Protein AF-A0A820QCR2-F1 (afdb_monomer_lite)

Radius of gyration: 11.64 Å; chains: 1; bounding box: 24×16×35 Å

pLDDT: mean 76.92, std 6.24, range [55.03, 87.12]

Sequence (42 aa):
SGVPVAVVSFTSIGVAVVSFSDGSVTVVSFSGVPVAVVSFTS

Structure (mmCIF, N/CA/C/O backbone):
data_AF-A0A820QCR2-F1
#
_entry.id   AF-A0A820QCR2-F1
#
loop_
_atom_site.group_PDB
_atom_site.id
_atom_site.type_symbol
_atom_site.label_atom_id
_atom_site.label_alt_id
_atom_site.label_comp_id
_atom_site.label_asym_id
_atom_site.label_entity_id
_atom_site.label_seq_id
_atom_site.pdbx_PDB_ins_code
_atom_site.Cartn_x
_atom_site.Cartn_y
_atom_site.Cartn_z
_atom_site.occupancy
_atom_site.B_iso_or_equiv
_atom_site.auth_seq_id
_atom_site.auth_comp_id
_atom_site.auth_asym_id
_atom_site.auth_atom_id
_atom_site.pdbx_PDB_model_num
ATOM 1 N N . SER A 1 1 ? 10.895 1.446 -25.546 1.00 55.03 1 SER A N 1
ATOM 2 C CA . SER A 1 1 ? 11.057 0.939 -24.170 1.00 55.03 1 SER A CA 1
ATOM 3 C C . SER A 1 1 ? 10.572 2.018 -23.219 1.00 55.03 1 SER A C 1
ATOM 5 O O . SER A 1 1 ? 11.221 3.046 -23.099 1.00 55.03 1 SER A O 1
ATOM 7 N N . GLY A 1 2 ? 9.377 1.858 -22.649 1.00 69.62 2 GLY A N 1
ATOM 8 C CA . GLY A 1 2 ? 8.848 2.794 -21.653 1.00 69.62 2 GLY A CA 1
ATOM 9 C C . GLY A 1 2 ? 9.102 2.250 -20.255 1.00 69.62 2 GLY A C 1
ATOM 10 O O . GLY A 1 2 ? 8.970 1.0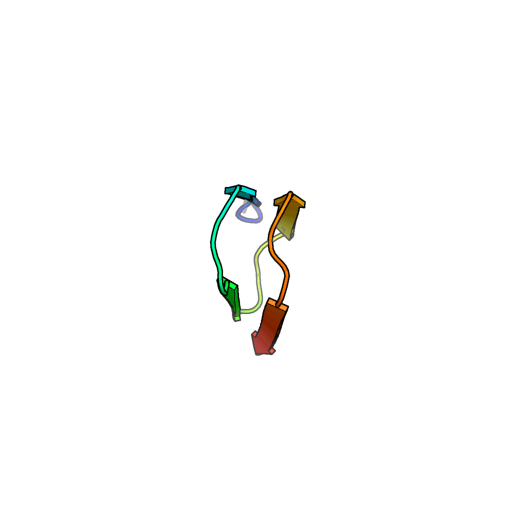46 -20.049 1.00 69.62 2 GLY A O 1
ATOM 11 N N . VAL A 1 3 ? 9.475 3.118 -19.319 1.00 67.69 3 VAL A N 1
ATOM 12 C CA . VAL A 1 3 ? 9.493 2.767 -17.896 1.00 67.69 3 VAL A CA 1
ATOM 13 C C . VAL A 1 3 ? 8.039 2.773 -17.404 1.00 67.69 3 VAL A C 1
ATOM 15 O O . VAL A 1 3 ? 7.361 3.785 -17.605 1.00 67.69 3 VAL A O 1
ATOM 18 N N . PRO A 1 4 ? 7.522 1.683 -16.814 1.00 72.06 4 PRO A N 1
ATOM 19 C CA . PRO A 1 4 ? 6.182 1.672 -16.238 1.00 72.06 4 PRO A CA 1
ATOM 20 C C . PRO A 1 4 ? 6.080 2.671 -15.075 1.00 72.06 4 PRO A C 1
ATOM 22 O O . PRO A 1 4 ? 6.967 2.749 -14.221 1.00 72.06 4 PRO A O 1
ATOM 25 N N . VAL A 1 5 ? 4.990 3.445 -15.056 1.00 77.69 5 VAL A N 1
ATOM 26 C CA . VAL A 1 5 ? 4.695 4.442 -14.017 1.00 77.69 5 VAL A CA 1
ATOM 27 C C . VAL A 1 5 ? 3.380 4.089 -13.334 1.00 77.69 5 VAL A C 1
ATOM 29 O O . VAL A 1 5 ? 2.369 3.893 -14.010 1.00 77.69 5 VAL A O 1
ATOM 32 N N . ALA A 1 6 ? 3.388 4.044 -12.003 1.00 76.56 6 ALA A N 1
ATOM 33 C CA . ALA A 1 6 ? 2.200 3.802 -11.190 1.00 76.56 6 ALA A CA 1
ATOM 34 C C . ALA A 1 6 ? 2.000 4.918 -10.152 1.00 76.56 6 ALA A C 1
ATOM 36 O O . ALA A 1 6 ? 2.959 5.433 -9.573 1.00 76.56 6 ALA A O 1
ATOM 37 N N . VAL A 1 7 ? 0.739 5.280 -9.903 1.00 79.25 7 VAL A N 1
ATOM 38 C CA . VAL A 1 7 ? 0.342 6.244 -8.866 1.00 79.25 7 VAL A CA 1
ATOM 39 C C . VAL A 1 7 ? -0.687 5.578 -7.963 1.00 79.25 7 VAL A C 1
ATOM 41 O O . VAL A 1 7 ? -1.707 5.092 -8.451 1.00 79.25 7 VAL A O 1
ATOM 44 N N . VAL A 1 8 ? -0.416 5.546 -6.657 1.00 81.06 8 VAL A N 1
ATOM 45 C CA . VAL A 1 8 ? -1.276 4.885 -5.664 1.00 81.06 8 VAL A CA 1
ATOM 46 C C . VAL A 1 8 ? -1.565 5.835 -4.504 1.00 81.06 8 VAL A C 1
ATOM 48 O O . VAL A 1 8 ? -0.655 6.468 -3.968 1.00 81.06 8 VAL A O 1
ATOM 51 N N . SER A 1 9 ? -2.831 5.903 -4.090 1.00 80.56 9 SER A N 1
ATOM 52 C CA . SER A 1 9 ? -3.283 6.750 -2.982 1.00 80.56 9 SER A CA 1
ATOM 53 C C . SER A 1 9 ? -4.057 5.932 -1.959 1.00 80.56 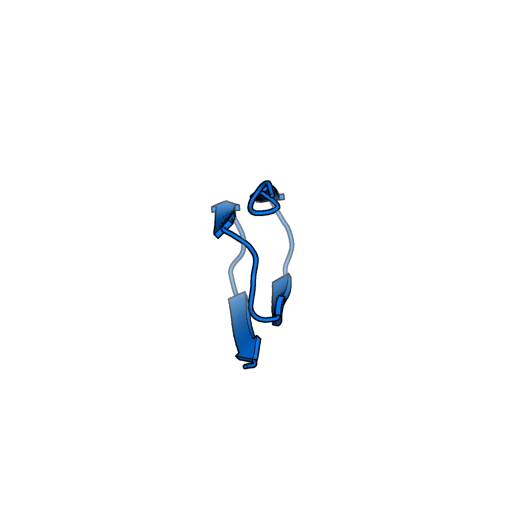9 SER A C 1
ATOM 55 O O . SER A 1 9 ? -5.010 5.237 -2.309 1.00 80.56 9 SER A O 1
ATOM 57 N N . PHE A 1 10 ? -3.676 6.059 -0.690 1.00 83.56 10 PHE A N 1
ATOM 58 C CA . PHE A 1 10 ? -4.367 5.434 0.436 1.00 83.56 10 PHE A CA 1
ATOM 59 C C . PHE A 1 10 ? -4.970 6.505 1.342 1.00 83.56 10 PHE A C 1
ATOM 61 O O . PHE A 1 10 ? -4.270 7.420 1.785 1.00 83.56 10 PHE A O 1
ATOM 68 N N . THR A 1 11 ? -6.263 6.377 1.642 1.00 84.56 11 THR A N 1
ATOM 69 C CA . THR A 1 11 ? -7.001 7.331 2.479 1.00 84.56 11 THR A CA 1
ATOM 70 C C . THR A 1 11 ? -7.828 6.619 3.538 1.00 84.56 11 THR A C 1
ATOM 72 O O . THR A 1 11 ? -8.597 5.720 3.201 1.00 84.56 11 THR A O 1
ATOM 75 N N . SER A 1 12 ? -7.719 7.058 4.795 1.00 80.75 12 SER A N 1
ATOM 76 C CA . SER A 1 12 ? -8.579 6.600 5.903 1.00 80.75 12 SER A CA 1
ATOM 77 C C . SER A 1 12 ? -8.536 5.085 6.158 1.00 80.75 12 SER A C 1
ATOM 79 O O . SER A 1 12 ? -9.544 4.477 6.512 1.00 80.75 12 SER A O 1
ATOM 81 N N . ILE A 1 13 ? -7.365 4.469 5.985 1.00 78.69 13 ILE A N 1
ATOM 82 C CA . ILE A 1 13 ? -7.138 3.039 6.235 1.00 78.69 13 ILE A CA 1
ATOM 83 C C . ILE A 1 13 ? -6.286 2.895 7.495 1.00 78.69 13 ILE A C 1
ATOM 85 O O . ILE A 1 13 ? -5.315 3.626 7.662 1.00 78.69 13 ILE A O 1
ATOM 89 N N . GLY A 1 14 ? -6.623 1.941 8.368 1.00 75.69 14 GLY A N 1
ATOM 90 C CA . GLY A 1 14 ? -5.882 1.709 9.613 1.00 75.69 14 GLY A CA 1
ATOM 91 C C . GLY A 1 14 ? -4.428 1.273 9.400 1.00 75.69 14 GLY A C 1
ATOM 92 O O . GLY A 1 14 ? -3.555 1.688 10.153 1.00 75.69 14 GLY A O 1
ATOM 93 N N . VAL A 1 15 ? -4.150 0.472 8.366 1.00 79.81 15 VAL A N 1
ATOM 94 C CA . VAL A 1 15 ? -2.795 0.030 8.002 1.00 79.81 15 VAL A CA 1
ATOM 95 C C . VAL A 1 15 ? -2.694 -0.108 6.486 1.00 79.81 15 VAL A C 1
ATOM 97 O O . VAL A 1 15 ? -3.599 -0.663 5.862 1.00 79.81 15 VAL A O 1
ATOM 100 N N . ALA A 1 16 ? -1.587 0.349 5.901 1.00 81.19 16 ALA A N 1
ATOM 101 C CA . ALA A 1 16 ? -1.258 0.111 4.497 1.00 81.19 16 ALA A CA 1
ATOM 102 C C . ALA A 1 16 ? 0.085 -0.623 4.360 1.00 81.19 16 ALA A C 1
ATOM 104 O O . ALA A 1 16 ? 1.072 -0.250 4.998 1.00 81.19 16 ALA A O 1
ATOM 105 N N . VAL A 1 17 ? 0.120 -1.652 3.510 1.00 77.56 17 VAL A N 1
ATOM 106 C CA . VAL A 1 17 ? 1.335 -2.407 3.168 1.00 77.56 17 VAL A CA 1
ATOM 107 C C . VAL A 1 17 ? 1.536 -2.332 1.663 1.00 77.56 17 VAL A C 1
ATOM 109 O O . VAL A 1 17 ? 0.634 -2.685 0.904 1.00 77.56 17 VAL A O 1
ATOM 112 N N . VAL A 1 18 ? 2.706 -1.859 1.236 1.00 78.00 18 VAL A N 1
ATOM 113 C CA . VAL A 1 18 ? 3.025 -1.653 -0.182 1.00 78.00 18 VAL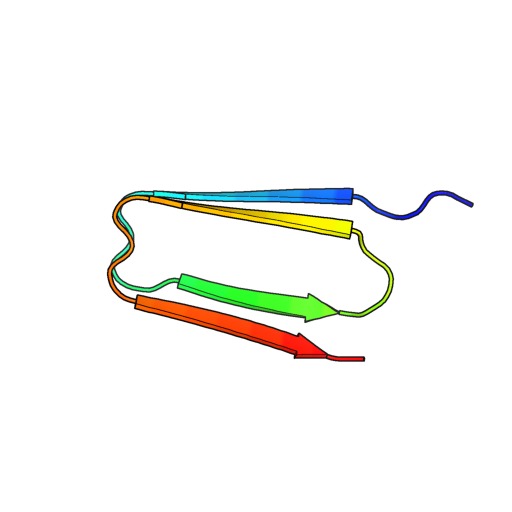 A CA 1
ATOM 114 C C . VAL A 1 18 ? 4.397 -2.240 -0.493 1.00 78.00 18 VAL A C 1
ATOM 116 O O . VAL A 1 18 ? 5.361 -1.980 0.227 1.00 78.00 18 VAL A O 1
ATOM 119 N N . SER A 1 19 ? 4.478 -3.020 -1.573 1.00 75.81 19 SER A N 1
ATOM 120 C CA . SER A 1 19 ? 5.721 -3.619 -2.060 1.00 75.81 19 SER A CA 1
ATOM 121 C C . SER A 1 19 ? 5.989 -3.178 -3.492 1.00 75.81 19 SER A C 1
ATOM 123 O O . SER A 1 19 ? 5.100 -3.276 -4.342 1.00 75.81 19 SER A O 1
ATOM 125 N N . PHE A 1 20 ? 7.207 -2.709 -3.751 1.00 78.69 20 PHE A N 1
ATOM 126 C CA . PHE A 1 20 ? 7.667 -2.349 -5.087 1.00 78.69 20 PHE A CA 1
ATOM 127 C C . PHE A 1 20 ? 8.770 -3.301 -5.542 1.00 78.69 20 PHE A C 1
ATOM 129 O O . PHE A 1 20 ? 9.713 -3.587 -4.796 1.00 78.69 20 PHE A O 1
ATOM 136 N N . SER A 1 21 ? 8.658 -3.749 -6.789 1.00 72.56 21 SER A N 1
ATOM 137 C CA . SER A 1 21 ? 9.721 -4.454 -7.503 1.00 72.56 21 SER A CA 1
ATOM 138 C C . SER A 1 21 ? 10.441 -3.495 -8.451 1.00 72.56 21 SER A C 1
ATOM 140 O O . SER A 1 21 ? 9.835 -2.540 -8.952 1.00 72.56 21 SER A O 1
ATOM 142 N N . ASP A 1 22 ? 11.732 -3.750 -8.660 1.00 73.06 22 ASP A N 1
ATOM 143 C CA . ASP A 1 22 ? 12.605 -3.021 -9.583 1.00 73.06 22 ASP A CA 1
ATOM 144 C C . ASP A 1 22 ? 11.967 -2.786 -10.970 1.00 73.06 22 ASP A C 1
ATOM 146 O O . ASP A 1 22 ? 11.177 -3.586 -11.476 1.00 73.06 22 ASP A O 1
ATOM 150 N N . GLY A 1 23 ? 12.307 -1.644 -11.574 1.00 64.94 23 GLY A N 1
ATOM 151 C CA . GLY A 1 23 ? 11.935 -1.300 -12.947 1.00 64.94 23 GLY A CA 1
ATOM 152 C C . GLY A 1 23 ? 10.774 -0.316 -13.119 1.00 64.94 23 GLY A C 1
ATOM 153 O O . GLY A 1 23 ? 10.485 0.054 -14.256 1.00 64.94 23 GLY A O 1
ATOM 154 N N . SER A 1 24 ? 10.132 0.152 -12.039 1.00 67.62 24 SER A N 1
ATOM 155 C CA . SER A 1 24 ? 8.983 1.078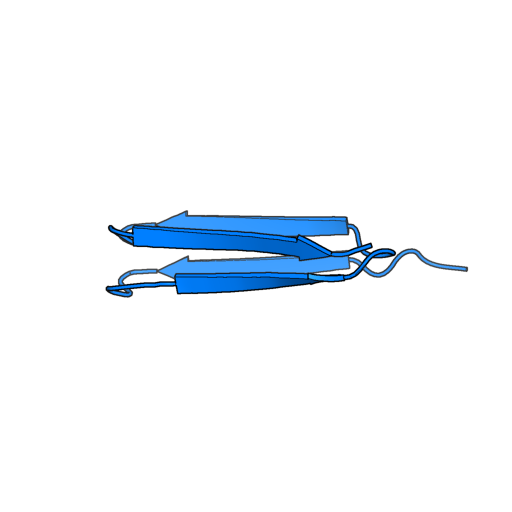 -12.114 1.00 67.62 24 SER A CA 1
ATOM 156 C C . SER A 1 24 ? 9.212 2.373 -11.334 1.00 67.62 24 SER A C 1
ATOM 158 O O . SER A 1 24 ? 9.642 2.338 -10.181 1.00 67.62 24 SER A O 1
ATOM 160 N N . VAL A 1 25 ? 8.836 3.523 -11.904 1.00 69.38 25 VAL A N 1
ATOM 161 C CA . VAL A 1 25 ? 8.711 4.769 -11.125 1.00 69.38 25 VAL A CA 1
ATOM 162 C C . VAL A 1 25 ? 7.348 4.752 -10.441 1.00 69.38 25 VAL A C 1
ATOM 164 O O . VAL A 1 25 ? 6.319 4.756 -11.116 1.00 69.38 25 VAL A O 1
ATOM 167 N N . THR A 1 26 ? 7.327 4.742 -9.107 1.00 72.62 26 THR A N 1
ATOM 168 C CA . THR A 1 26 ? 6.071 4.696 -8.347 1.00 72.62 26 THR A CA 1
ATOM 169 C C . THR A 1 26 ? 5.962 5.869 -7.386 1.00 72.62 26 THR A C 1
ATOM 171 O O . THR A 1 26 ? 6.871 6.118 -6.597 1.00 72.62 26 THR A O 1
ATOM 174 N N . VAL A 1 27 ? 4.838 6.585 -7.444 1.00 76.12 27 VAL A N 1
ATOM 175 C CA . VAL A 1 27 ? 4.507 7.671 -6.511 1.00 76.12 27 VAL A CA 1
ATOM 176 C C . VAL A 1 27 ? 3.387 7.197 -5.597 1.00 76.12 27 VAL A C 1
ATOM 178 O O . VAL A 1 27 ? 2.336 6.769 -6.079 1.00 76.12 27 VAL A O 1
ATOM 181 N N . VAL A 1 28 ? 3.600 7.288 -4.281 1.00 80.50 28 VAL A N 1
ATOM 182 C CA . VAL A 1 28 ? 2.606 6.875 -3.282 1.00 80.50 28 VAL A CA 1
ATOM 183 C C . VAL A 1 28 ? 2.292 7.994 -2.308 1.00 80.50 28 VAL A C 1
ATOM 185 O O . VAL A 1 28 ? 3.193 8.632 -1.765 1.00 80.50 28 VAL A O 1
ATOM 188 N N . SER A 1 29 ? 0.996 8.2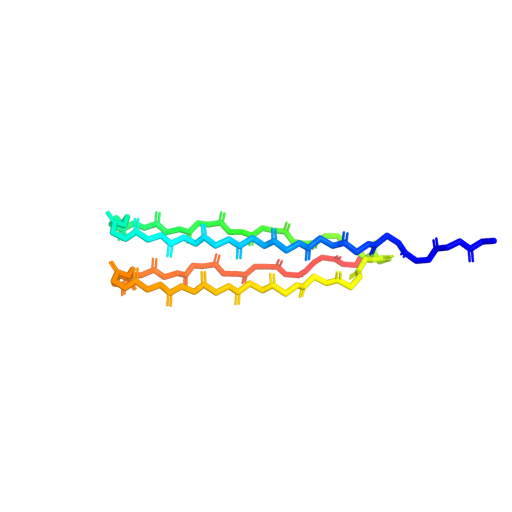14 -2.087 1.00 81.19 29 SER A N 1
ATOM 189 C CA . SER A 1 29 ? 0.479 9.182 -1.126 1.00 81.19 29 SER A CA 1
ATOM 190 C C . SER A 1 29 ? -0.363 8.491 -0.058 1.00 81.19 29 SER A C 1
ATOM 192 O O . SER A 1 29 ? -1.231 7.669 -0.361 1.00 81.19 29 SER A O 1
ATOM 194 N N . PHE A 1 30 ? -0.115 8.852 1.199 1.00 83.88 30 PHE A N 1
ATOM 195 C CA . PHE A 1 30 ? -0.876 8.388 2.352 1.00 83.88 30 PHE A CA 1
ATOM 196 C C . PHE A 1 30 ? -1.528 9.585 3.038 1.00 83.88 30 PHE A C 1
ATOM 198 O O . PHE A 1 30 ? -0.857 10.573 3.338 1.00 83.88 30 PHE A O 1
ATOM 205 N N . SER A 1 31 ? -2.824 9.484 3.322 1.00 87.12 31 SER A N 1
ATOM 206 C CA . SER A 1 31 ? -3.559 10.484 4.098 1.00 87.12 31 SER A CA 1
ATOM 207 C C . SER A 1 31 ? -4.460 9.808 5.123 1.00 87.12 31 SER A C 1
ATOM 209 O O . SER A 1 31 ? -5.232 8.906 4.797 1.00 87.12 31 SER A O 1
ATOM 211 N N . GLY A 1 32 ? -4.349 10.216 6.388 1.00 85.56 32 GLY A N 1
ATOM 212 C CA . GLY A 1 32 ? -5.104 9.590 7.476 1.00 85.56 32 GLY A CA 1
ATOM 213 C C . GLY A 1 32 ? -4.795 8.098 7.653 1.00 85.56 32 GLY A C 1
ATOM 214 O O . GLY A 1 32 ? -5.673 7.345 8.064 1.00 85.56 32 GLY A O 1
ATOM 215 N N . VAL A 1 33 ? -3.576 7.670 7.308 1.00 86.06 33 VAL A N 1
ATOM 216 C CA . VAL A 1 33 ? -3.078 6.307 7.525 1.00 86.06 33 VAL A CA 1
ATOM 217 C C . VAL A 1 33 ? -2.109 6.353 8.708 1.00 86.06 33 VAL A C 1
ATOM 219 O O . VAL A 1 33 ? -1.035 6.938 8.572 1.00 86.06 33 VAL A O 1
ATOM 222 N N . PRO A 1 34 ? -2.470 5.798 9.878 1.00 78.38 34 PRO A N 1
ATOM 223 C CA . PRO A 1 34 ? -1.654 5.927 11.082 1.00 78.38 34 PRO A CA 1
ATOM 224 C C . PRO A 1 34 ? -0.400 5.045 11.043 1.00 78.38 34 PRO A C 1
ATOM 226 O O . PRO A 1 34 ? 0.584 5.370 11.700 1.00 78.38 34 PRO A O 1
ATOM 229 N N . VAL A 1 35 ? -0.413 3.950 10.272 1.00 77.56 35 VAL A N 1
ATOM 230 C CA . VAL A 1 35 ? 0.739 3.054 10.104 1.00 77.56 35 VAL A CA 1
ATOM 231 C C . VAL A 1 35 ? 0.878 2.639 8.640 1.00 77.56 35 VAL A C 1
ATOM 233 O O . VAL A 1 35 ? -0.054 2.090 8.048 1.00 77.56 35 VAL A O 1
ATOM 236 N N . ALA A 1 36 ? 2.063 2.859 8.070 1.00 79.50 36 ALA A N 1
ATOM 237 C CA . ALA A 1 36 ? 2.419 2.431 6.721 1.00 79.50 36 ALA A CA 1
ATOM 238 C C . ALA A 1 36 ? 3.718 1.613 6.746 1.00 79.50 36 ALA A C 1
ATOM 240 O O . ALA A 1 36 ? 4.706 2.030 7.351 1.00 79.50 36 ALA A O 1
ATOM 241 N N . VAL A 1 37 ? 3.715 0.463 6.069 1.00 81.25 37 VAL A N 1
ATOM 242 C CA . VAL A 1 37 ? 4.903 -0.376 5.857 1.00 81.25 37 VAL A CA 1
ATOM 243 C C . VAL A 1 37 ? 5.202 -0.407 4.364 1.00 81.25 37 VAL A C 1
ATOM 245 O O . VAL A 1 37 ? 4.353 -0.790 3.557 1.00 81.25 37 VAL A O 1
ATOM 248 N N . VAL A 1 38 ? 6.415 0.008 4.001 1.00 80.31 38 VAL A N 1
ATOM 249 C CA . VAL A 1 38 ? 6.871 0.099 2.612 1.00 80.31 38 VAL A CA 1
ATOM 250 C C . VAL A 1 38 ? 8.113 -0.763 2.432 1.00 80.31 38 VAL A C 1
ATOM 252 O O . VAL A 1 38 ? 9.047 -0.676 3.228 1.00 80.31 38 VAL A O 1
ATOM 255 N N . SER A 1 39 ? 8.124 -1.604 1.400 1.00 79.00 39 SER A N 1
ATOM 256 C CA . SER A 1 39 ? 9.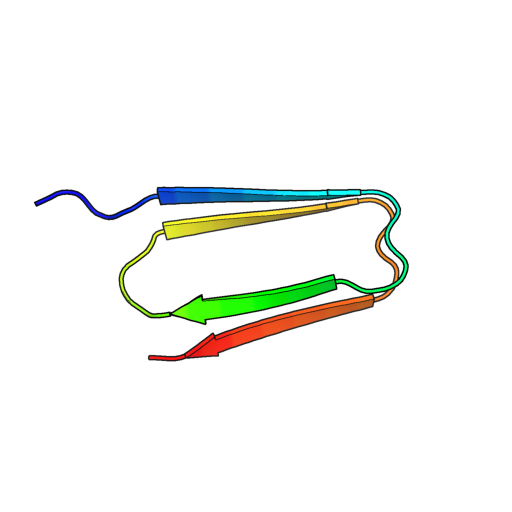262 -2.465 1.068 1.00 79.00 39 SER A CA 1
ATOM 257 C C . SER A 1 39 ? 9.678 -2.301 -0.388 1.00 79.00 39 SER A C 1
ATOM 259 O O . SER A 1 39 ? 8.840 -2.220 -1.286 1.00 79.00 39 SER A O 1
ATOM 261 N N . PHE A 1 40 ? 10.992 -2.267 -0.600 1.00 78.00 40 PHE A N 1
ATOM 262 C CA . PHE A 1 40 ? 11.618 -2.211 -1.914 1.00 78.00 40 PHE A CA 1
ATOM 263 C C . PHE A 1 40 ? 12.427 -3.485 -2.103 1.00 78.00 40 PHE A C 1
ATOM 265 O O . PHE A 1 40 ? 13.249 -3.832 -1.254 1.00 78.00 40 PHE A O 1
ATOM 272 N N . THR A 1 41 ? 12.174 -4.175 -3.206 1.00 72.75 41 THR A N 1
ATOM 273 C CA . THR A 1 41 ? 12.900 -5.388 -3.588 1.00 72.75 41 THR A CA 1
ATOM 274 C C . THR A 1 41 ? 13.512 -5.179 -4.966 1.00 72.75 41 THR A C 1
ATOM 276 O O . THR A 1 41 ? 12.831 -4.678 -5.864 1.00 72.75 41 THR A O 1
ATOM 279 N N . SER A 1 42 ? 14.795 -5.518 -5.097 1.00 69.25 42 SER A N 1
ATOM 280 C CA . SER A 1 42 ? 15.527 -5.571 -6.368 1.00 69.25 42 SER A CA 1
ATOM 281 C C . SER A 1 42 ? 15.547 -6.991 -6.902 1.00 69.25 42 SER A C 1
ATOM 283 O O . SER A 1 42 ? 15.714 -7.913 -6.071 1.00 69.25 42 SER A O 1
#

Foldseek 3Di:
DDQAEEEEEEEQDQEEEEEDEPRHHYHYYYYNHPYYHYYYDD

Secondary structure (DSSP, 8-state):
-PPPEEEEEEES-SEEEEEEETT-EEEEEEES-SEEEEEEE-